Protein AF-A0AAJ2S8Z0-F1 (afdb_monomer)

pLDDT: mean 76.84, std 20.73, range [42.16, 97.5]

Radius of gyration: 30.73 Å; Cα contacts (8 Å, |Δi|>4): 39; chains: 1; bounding box: 69×72×65 Å

Solvent-accessible surface area (backbone atoms only — not comparable to full-atom values): 6375 Å² total; per-residue (Å²): 133,88,72,54,71,72,56,52,54,50,52,48,55,51,48,52,40,52,48,53,30,58,76,67,72,43,71,93,45,73,69,50,48,54,51,41,46,51,54,48,51,75,71,54,82,52,69,66,60,41,53,48,51,52,50,53,54,51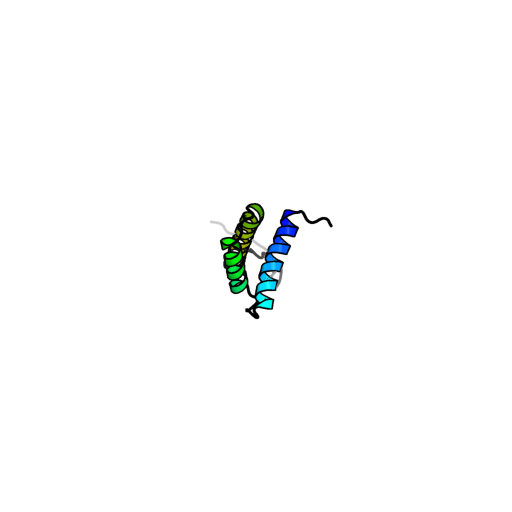,53,49,54,57,71,70,42,85,70,80,82,78,75,84,79,74,79,69,83,83,76,87,84,90,81,92,82,79,87,85,84,90,86,83,91,81,91,133

Sequence (96 aa):
MKRSHPEQLKDELIGEAVLDLLRNKRPVNAKSLIHQLRVMQASEKDSERLSLITKILADMNTALSPRQQDEGEIRLRDRVDGGMNGREPSNSGKLH

Secondary structure (DSSP, 8-state):
----HHHHHHHHHHHHHHHHHHHTT---SHHHHHHHHHHHHHH---HHHHHHHHHHHHHHHHHHS-------------------------------

Mean predicted aligned error: 14.73 Å

Foldseek 3Di:
DDDDPLVVLLVVLLVVLQVVCVVVVHDPDLVSSLVSLVVCLVVDDDPSSNVSSVVVNVVSVVVPPPPPPPDPPPPPDPDDDDDDDDDDDDDDDDDD

Nearest PDB structures (foldseek):
  2oxl-assembly1_B  TM=9.010E-01  e=1.607E-02  Escherichia coli
  8iuh-assembly1_4  TM=4.598E-01  e=1.010E+00  Homo sapiens
  2ymb-assembly2_C  TM=5.982E-01  e=2.801E+00  Homo sapiens
  6emr-assembly1_A  TM=3.613E-01  e=1.632E+00  Homo sapiens
  6emp-assembly1_A  TM=3.893E-01  e=3.158E+00  Homo sapiens

Structure (mmCIF, N/CA/C/O backbone):
data_AF-A0AAJ2S8Z0-F1
#
_entry.id   AF-A0AAJ2S8Z0-F1
#
loop_
_atom_site.group_PDB
_atom_site.id
_atom_site.type_symbol
_atom_site.label_atom_id
_atom_site.label_alt_id
_atom_site.label_comp_id
_atom_site.label_asym_id
_atom_site.label_entity_id
_atom_site.label_seq_id
_atom_site.pdbx_PDB_ins_code
_atom_site.Cartn_x
_atom_site.Cartn_y
_atom_site.Cartn_z
_atom_site.occupancy
_atom_site.B_iso_or_equiv
_atom_site.auth_seq_id
_atom_site.auth_comp_id
_atom_site.auth_asym_id
_atom_site.auth_atom_id
_atom_site.pdbx_PDB_model_num
ATOM 1 N N . MET A 1 1 ? 18.335 7.071 16.168 1.00 42.59 1 MET A N 1
ATOM 2 C CA . MET A 1 1 ? 17.699 8.293 15.623 1.00 42.59 1 MET A CA 1
ATOM 3 C C . MET A 1 1 ? 16.191 8.141 15.764 1.00 42.59 1 MET A C 1
ATOM 5 O O . MET A 1 1 ? 15.677 7.120 15.327 1.00 42.59 1 MET A O 1
ATOM 9 N N . LYS A 1 2 ? 15.494 9.076 16.425 1.00 50.31 2 LYS A N 1
ATOM 10 C CA . LYS A 1 2 ? 14.027 9.029 16.550 1.00 50.31 2 LYS A CA 1
ATOM 11 C C . LYS A 1 2 ? 13.423 9.509 15.226 1.00 50.31 2 LYS A C 1
ATOM 13 O O . LYS A 1 2 ? 13.448 10.706 14.966 1.00 50.31 2 LYS A O 1
ATOM 18 N N . ARG A 1 3 ? 12.957 8.585 14.378 1.00 61.06 3 ARG A N 1
ATOM 19 C CA . ARG A 1 3 ? 12.126 8.943 13.214 1.00 61.06 3 ARG A CA 1
ATOM 20 C C . ARG A 1 3 ? 10.830 9.562 13.718 1.00 61.06 3 ARG A C 1
ATOM 22 O O . ARG A 1 3 ? 10.331 9.133 14.762 1.00 61.06 3 ARG A O 1
ATOM 29 N N . SER A 1 4 ? 10.313 10.555 13.009 1.00 72.38 4 SER A N 1
ATOM 30 C CA . SER A 1 4 ? 9.044 11.174 13.385 1.00 72.38 4 SER A CA 1
ATOM 31 C C . SER A 1 4 ? 7.906 10.145 13.275 1.00 72.38 4 SER A C 1
ATOM 33 O O . SER A 1 4 ? 7.954 9.252 12.431 1.00 72.38 4 SER A O 1
ATOM 35 N N . HIS A 1 5 ? 6.898 10.232 14.149 1.00 73.56 5 HIS A N 1
ATOM 36 C CA . HIS A 1 5 ? 5.725 9.344 14.135 1.00 73.56 5 HIS A CA 1
ATOM 37 C C . HIS A 1 5 ? 5.101 9.142 12.732 1.00 73.56 5 HIS A C 1
ATOM 39 O O . HIS A 1 5 ? 4.895 7.990 12.352 1.00 73.56 5 HIS A O 1
ATOM 45 N N . PRO A 1 6 ? 4.904 10.193 11.905 1.00 75.44 6 PRO A N 1
ATOM 46 C CA . PRO A 1 6 ? 4.350 10.014 10.561 1.00 75.44 6 PRO A CA 1
ATOM 47 C C . PRO A 1 6 ? 5.271 9.253 9.596 1.00 75.44 6 PRO A C 1
ATOM 49 O O . PRO A 1 6 ? 4.780 8.586 8.690 1.00 75.44 6 PRO A O 1
ATOM 52 N N . GLU A 1 7 ? 6.595 9.323 9.759 1.00 81.50 7 GLU A N 1
ATOM 53 C CA . GLU A 1 7 ? 7.529 8.548 8.927 1.00 81.50 7 GLU A CA 1
ATOM 54 C C . GLU A 1 7 ? 7.509 7.065 9.289 1.00 81.50 7 GLU A C 1
ATOM 56 O O . GLU A 1 7 ? 7.553 6.223 8.397 1.00 81.50 7 GLU A O 1
ATOM 61 N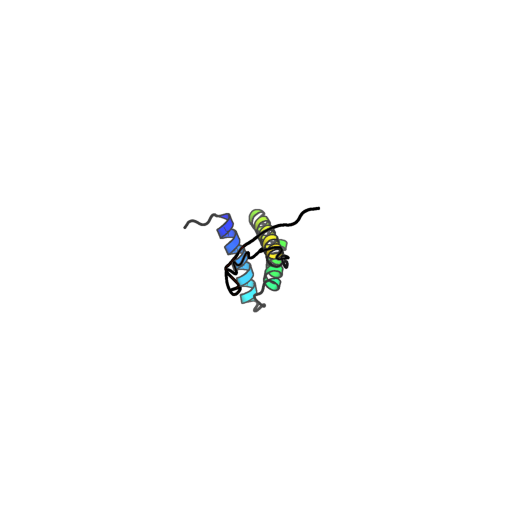 N . GLN A 1 8 ? 7.402 6.747 10.582 1.00 85.88 8 GLN A N 1
ATOM 62 C CA . GLN A 1 8 ? 7.270 5.361 11.038 1.00 85.88 8 GLN A CA 1
ATOM 63 C C . GLN A 1 8 ? 5.971 4.745 10.519 1.00 85.88 8 GLN A C 1
ATOM 65 O O . GLN A 1 8 ? 6.005 3.672 9.924 1.00 85.88 8 GLN A O 1
ATOM 70 N N . LEU A 1 9 ? 4.856 5.470 10.643 1.00 88.19 9 LEU A N 1
ATOM 71 C CA . LEU A 1 9 ? 3.563 5.010 10.145 1.00 88.19 9 LEU A CA 1
ATOM 72 C C . LEU A 1 9 ? 3.560 4.848 8.615 1.00 88.19 9 LEU A C 1
ATOM 74 O O . LEU A 1 9 ? 2.951 3.920 8.085 1.00 88.19 9 LEU A O 1
ATOM 78 N N . LYS A 1 10 ? 4.293 5.700 7.885 1.00 89.94 10 LYS A N 1
ATOM 79 C CA . LYS A 1 10 ? 4.494 5.540 6.436 1.00 89.94 10 LYS A CA 1
ATOM 80 C C . LYS A 1 10 ? 5.226 4.237 6.101 1.00 89.94 10 LYS A C 1
ATOM 82 O O . LYS A 1 10 ? 4.792 3.510 5.208 1.00 89.94 10 LYS A O 1
ATOM 87 N N . ASP A 1 11 ? 6.326 3.958 6.798 1.00 90.88 11 ASP A N 1
ATOM 88 C CA . ASP A 1 11 ? 7.125 2.745 6.595 1.00 90.88 11 ASP A CA 1
ATOM 89 C C . ASP A 1 11 ? 6.321 1.481 6.950 1.00 90.88 11 ASP A C 1
ATOM 91 O O . ASP A 1 11 ? 6.388 0.490 6.222 1.00 90.88 11 ASP A O 1
ATOM 95 N N . GLU A 1 12 ? 5.513 1.530 8.013 1.00 93.38 12 GLU A N 1
ATOM 96 C CA . GLU A 1 12 ? 4.605 0.446 8.410 1.00 93.38 12 GLU A CA 1
ATOM 97 C C . GLU A 1 12 ? 3.546 0.166 7.340 1.00 93.38 12 GLU A C 1
ATOM 99 O O . GLU A 1 12 ? 3.409 -0.977 6.915 1.00 93.38 12 GLU A O 1
ATOM 104 N N . LEU A 1 13 ? 2.861 1.194 6.825 1.00 94.00 13 LEU A N 1
ATOM 105 C CA . LEU A 1 13 ? 1.847 1.039 5.771 1.00 94.00 13 LEU A CA 1
ATOM 106 C C . LEU A 1 13 ? 2.424 0.433 4.483 1.00 94.00 13 LEU A C 1
ATOM 108 O O . LEU A 1 13 ? 1.799 -0.421 3.849 1.00 94.00 13 LEU A O 1
ATOM 112 N N . ILE A 1 14 ? 3.632 0.850 4.092 1.00 93.44 14 ILE A N 1
ATOM 113 C CA . ILE A 1 14 ? 4.337 0.256 2.947 1.00 93.44 14 ILE A CA 1
ATOM 114 C C . ILE A 1 14 ? 4.718 -1.195 3.263 1.00 93.44 14 ILE A C 1
ATOM 116 O O . ILE A 1 14 ? 4.543 -2.073 2.416 1.00 93.44 14 ILE A O 1
ATOM 120 N N . GLY A 1 15 ? 5.213 -1.452 4.475 1.00 95.31 15 GLY A N 1
ATOM 121 C CA . GLY A 1 15 ? 5.565 -2.785 4.955 1.00 95.31 15 GLY A CA 1
ATOM 122 C C . GLY A 1 15 ? 4.382 -3.751 4.932 1.00 95.31 15 GLY A C 1
ATOM 123 O O . GLY A 1 15 ? 4.519 -4.847 4.392 1.00 95.31 15 GLY A O 1
ATOM 124 N N . GLU A 1 16 ? 3.218 -3.335 5.435 1.00 95.75 16 GLU A N 1
ATOM 125 C CA . GLU A 1 16 ? 1.959 -4.091 5.395 1.00 95.75 16 GLU A CA 1
ATOM 126 C C . GLU A 1 16 ? 1.574 -4.437 3.948 1.00 95.75 16 GLU A C 1
ATOM 128 O O . GLU A 1 16 ? 1.355 -5.607 3.621 1.00 95.75 16 GLU A O 1
ATOM 133 N N . ALA A 1 17 ? 1.587 -3.447 3.047 1.00 96.06 17 ALA A N 1
ATOM 134 C CA . ALA A 1 17 ? 1.263 -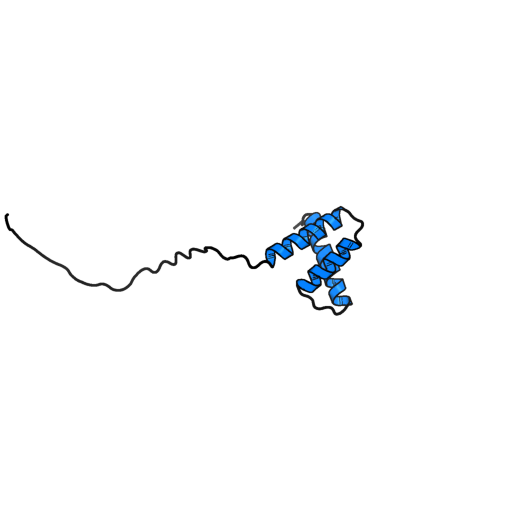3.657 1.637 1.00 96.06 17 ALA A CA 1
ATOM 135 C C . ALA A 1 17 ? 2.223 -4.651 0.958 1.00 96.06 17 ALA A C 1
ATOM 137 O O . ALA A 1 17 ? 1.797 -5.537 0.214 1.00 96.06 17 ALA A O 1
ATOM 138 N N . VAL A 1 18 ? 3.530 -4.527 1.208 1.00 96.75 18 VAL A N 1
ATOM 139 C C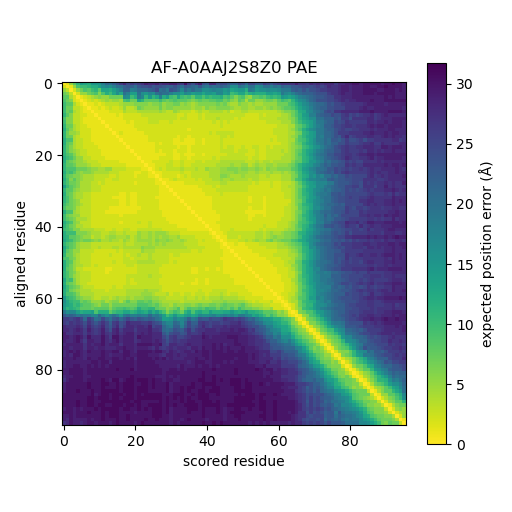A . VAL A 1 18 ? 4.543 -5.434 0.648 1.00 96.75 18 VAL A CA 1
ATOM 140 C C . VAL A 1 18 ? 4.407 -6.836 1.237 1.00 96.75 18 VAL A C 1
ATOM 142 O O . VAL A 1 18 ? 4.491 -7.818 0.495 1.00 96.75 18 VAL A O 1
ATOM 145 N N . LEU A 1 19 ? 4.153 -6.951 2.541 1.00 97.50 19 LEU A N 1
ATOM 146 C CA . LEU A 1 19 ? 3.948 -8.234 3.205 1.00 97.50 19 LEU A CA 1
ATOM 147 C C . LEU A 1 19 ? 2.737 -8.971 2.620 1.00 97.50 19 LEU A C 1
ATOM 149 O O . LEU A 1 19 ? 2.829 -10.168 2.345 1.00 97.50 19 LEU A O 1
ATOM 153 N N . ASP A 1 20 ? 1.641 -8.268 2.341 1.00 96.00 20 ASP A N 1
ATOM 154 C CA . ASP A 1 20 ? 0.471 -8.842 1.671 1.00 96.00 20 ASP A CA 1
ATOM 155 C C . ASP A 1 20 ? 0.776 -9.321 0.249 1.00 96.00 20 ASP A C 1
ATOM 157 O O . ASP A 1 20 ? 0.300 -10.385 -0.163 1.00 96.00 20 ASP A O 1
ATOM 161 N N . LEU A 1 21 ? 1.586 -8.582 -0.513 1.00 96.75 21 LEU A N 1
ATOM 162 C CA . LEU A 1 21 ? 2.034 -9.040 -1.831 1.00 96.75 21 LEU A CA 1
ATOM 163 C C . LEU A 1 21 ? 2.841 -10.339 -1.719 1.00 96.75 21 LEU A C 1
ATOM 165 O O . LEU A 1 21 ? 2.581 -11.280 -2.471 1.00 96.75 21 LEU A O 1
ATOM 169 N N . LEU A 1 22 ? 3.763 -10.416 -0.755 1.00 96.81 22 LEU A N 1
ATOM 170 C CA . LEU A 1 22 ? 4.582 -11.606 -0.507 1.00 96.81 22 LEU A CA 1
ATOM 171 C C . LEU A 1 22 ? 3.731 -12.808 -0.081 1.00 96.81 22 LEU A C 1
ATOM 173 O O . LEU A 1 22 ? 3.876 -13.893 -0.650 1.00 96.81 22 LEU A O 1
ATOM 177 N N . ARG A 1 23 ? 2.795 -12.617 0.858 1.00 96.56 23 ARG A N 1
ATOM 178 C CA . ARG A 1 23 ? 1.875 -13.671 1.330 1.00 96.56 23 ARG A CA 1
ATOM 179 C C . ARG A 1 23 ? 1.036 -14.253 0.197 1.00 96.56 23 ARG A C 1
ATOM 181 O O . ARG A 1 23 ? 0.835 -15.463 0.142 1.00 96.56 23 ARG A O 1
ATOM 188 N N . ASN A 1 24 ? 0.598 -13.402 -0.726 1.00 95.12 24 ASN A N 1
ATOM 189 C CA .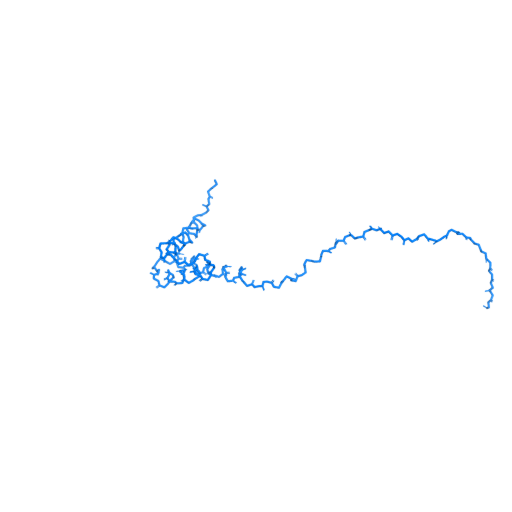 ASN A 1 24 ? -0.216 -13.797 -1.874 1.00 95.12 24 ASN A CA 1
ATOM 190 C C . ASN A 1 24 ? 0.615 -14.193 -3.109 1.00 95.12 24 ASN A C 1
ATOM 192 O O . ASN A 1 24 ? 0.045 -14.383 -4.183 1.00 95.12 24 ASN A O 1
ATOM 196 N N . LYS A 1 25 ? 1.949 -14.302 -2.984 1.00 93.69 25 LYS A N 1
ATOM 197 C CA . LYS A 1 25 ? 2.885 -14.617 -4.084 1.00 93.69 25 LYS A CA 1
ATOM 198 C C . LYS A 1 25 ? 2.700 -13.707 -5.307 1.00 93.69 25 LYS A C 1
ATOM 200 O O . LYS A 1 25 ? 2.874 -14.128 -6.451 1.00 93.69 25 LYS A O 1
ATOM 205 N N . ARG A 1 26 ? 2.318 -12.450 -5.069 1.00 94.81 26 ARG A N 1
ATOM 206 C CA . ARG A 1 26 ? 2.138 -11.439 -6.113 1.00 94.81 26 ARG A CA 1
ATOM 207 C C . ARG A 1 26 ? 3.487 -10.793 -6.445 1.00 94.81 26 ARG A C 1
ATOM 209 O O . ARG A 1 26 ? 4.340 -10.682 -5.566 1.00 94.81 26 ARG A O 1
ATOM 216 N N . PRO A 1 27 ? 3.692 -10.321 -7.688 1.00 94.75 27 PRO A N 1
ATOM 217 C CA . PRO A 1 27 ? 4.927 -9.638 -8.061 1.00 94.75 27 PRO A CA 1
ATOM 218 C C . PRO A 1 27 ? 5.194 -8.424 -7.165 1.00 94.75 27 PRO A C 1
ATOM 220 O O . PRO A 1 27 ? 4.316 -7.574 -7.022 1.00 94.75 27 PRO A O 1
ATOM 223 N N . VAL A 1 28 ? 6.405 -8.304 -6.618 1.00 95.19 28 VAL A N 1
ATOM 224 C CA . VAL A 1 28 ? 6.821 -7.136 -5.827 1.00 95.19 28 VAL A CA 1
ATOM 225 C C . VAL A 1 28 ? 7.427 -6.100 -6.769 1.00 95.19 28 VAL A C 1
ATOM 227 O O . VAL A 1 28 ? 8.609 -6.130 -7.093 1.00 95.19 28 VAL A O 1
ATOM 230 N N . ASN A 1 29 ? 6.575 -5.212 -7.276 1.00 93.88 29 ASN A N 1
ATOM 231 C CA . ASN A 1 29 ? 6.961 -4.094 -8.132 1.00 93.88 29 ASN A CA 1
ATOM 232 C C . ASN A 1 29 ? 6.036 -2.892 -7.890 1.00 93.88 29 ASN A C 1
ATOM 234 O O . ASN A 1 29 ? 5.001 -3.016 -7.232 1.00 93.88 29 ASN A O 1
ATOM 238 N N . ALA A 1 30 ? 6.389 -1.736 -8.457 1.00 92.06 30 ALA A N 1
ATOM 239 C CA . ALA A 1 30 ? 5.651 -0.491 -8.260 1.00 92.06 30 ALA A CA 1
ATOM 240 C C . ALA A 1 30 ? 4.156 -0.594 -8.613 1.00 92.06 30 ALA A C 1
ATOM 242 O O . ALA A 1 30 ? 3.319 -0.098 -7.865 1.00 92.06 30 ALA A O 1
ATOM 243 N N . LYS A 1 31 ? 3.799 -1.277 -9.710 1.00 93.62 31 LYS A N 1
ATOM 244 C CA . LYS A 1 31 ? 2.396 -1.428 -10.135 1.00 93.62 31 LYS A CA 1
ATOM 245 C C . LYS A 1 31 ? 1.595 -2.257 -9.132 1.00 93.62 31 LYS A C 1
ATOM 247 O O . LYS A 1 31 ? 0.499 -1.856 -8.743 1.00 93.62 31 LYS A O 1
ATOM 252 N N . SER A 1 32 ? 2.147 -3.387 -8.693 1.00 95.50 32 SER A N 1
ATOM 253 C CA . SER A 1 32 ? 1.511 -4.239 -7.685 1.00 95.50 32 SER A CA 1
ATOM 254 C C . SER A 1 32 ? 1.383 -3.537 -6.334 1.00 95.50 32 SER A C 1
ATOM 256 O O . SER A 1 32 ? 0.352 -3.677 -5.681 1.00 95.50 32 SER A O 1
ATOM 258 N N . LEU A 1 33 ? 2.392 -2.757 -5.936 1.00 95.44 33 LEU A N 1
ATOM 259 C CA . LEU A 1 33 ? 2.371 -1.985 -4.693 1.00 95.44 33 LEU A CA 1
ATOM 260 C C . LEU A 1 33 ? 1.313 -0.877 -4.734 1.00 95.44 33 LEU A C 1
ATOM 262 O O . LEU A 1 33 ? 0.500 -0.789 -3.821 1.00 95.44 33 LEU A O 1
ATOM 266 N N . ILE A 1 34 ? 1.244 -0.104 -5.824 1.00 95.06 34 ILE A N 1
ATOM 267 C CA . ILE A 1 34 ? 0.191 0.906 -6.037 1.00 95.06 34 ILE A CA 1
ATOM 268 C C . ILE A 1 34 ? -1.196 0.264 -5.975 1.00 95.06 34 ILE A C 1
ATOM 270 O O . ILE A 1 34 ? -2.101 0.798 -5.335 1.00 95.06 34 ILE A O 1
ATOM 274 N N . HIS A 1 35 ? -1.374 -0.893 -6.616 1.00 95.56 35 HIS A N 1
ATOM 275 C CA . HIS A 1 35 ? -2.635 -1.623 -6.546 1.00 95.56 35 HIS A CA 1
ATOM 276 C C . HIS A 1 35 ? -2.974 -2.024 -5.105 1.00 95.56 35 HIS A C 1
ATOM 278 O O . HIS A 1 35 ? -4.111 -1.843 -4.679 1.00 95.56 35 HIS A O 1
ATOM 284 N N . GLN A 1 36 ? -2.023 -2.584 -4.355 1.00 96.06 36 GLN A N 1
ATOM 285 C CA . GLN A 1 36 ? -2.271 -3.019 -2.979 1.00 96.06 36 GLN A CA 1
ATOM 286 C C . GLN A 1 36 ? -2.596 -1.838 -2.056 1.00 96.06 36 GLN A C 1
ATOM 288 O O . GLN A 1 36 ? -3.562 -1.908 -1.303 1.00 96.06 36 GLN A O 1
ATOM 293 N N . LEU A 1 37 ? -1.875 -0.723 -2.186 1.00 95.62 37 LEU A N 1
ATOM 294 C CA . LEU A 1 37 ? -2.145 0.501 -1.429 1.00 95.62 37 LEU A CA 1
ATOM 295 C C . LEU A 1 37 ? -3.537 1.078 -1.728 1.00 95.62 37 LEU A C 1
ATOM 297 O O . LEU A 1 37 ? -4.200 1.558 -0.817 1.00 95.62 37 LEU A O 1
ATOM 301 N N . ARG A 1 38 ? -4.028 0.983 -2.972 1.00 95.69 38 ARG A N 1
ATOM 302 C CA . ARG A 1 38 ? -5.413 1.370 -3.315 1.00 95.69 38 ARG A CA 1
ATOM 303 C C . ARG A 1 38 ? -6.461 0.453 -2.687 1.00 95.69 38 ARG A C 1
ATOM 305 O O . ARG A 1 38 ? -7.511 0.935 -2.277 1.00 95.69 38 ARG A O 1
ATOM 312 N N . VAL A 1 39 ? -6.184 -0.850 -2.605 1.00 95.62 39 VAL A N 1
ATOM 313 C CA . VAL A 1 39 ? -7.060 -1.794 -1.892 1.00 95.62 39 VAL A CA 1
ATOM 314 C C . VAL A 1 39 ? -7.121 -1.427 -0.411 1.00 95.62 39 VAL A C 1
ATOM 316 O O . VAL A 1 39 ? -8.218 -1.298 0.124 1.00 95.62 39 VAL A O 1
ATOM 319 N N . MET A 1 40 ? -5.967 -1.168 0.216 1.00 94.25 40 MET A N 1
ATOM 320 C CA . MET A 1 40 ? -5.905 -0.700 1.605 1.00 94.25 40 MET A CA 1
ATOM 321 C C . MET A 1 40 ? -6.686 0.605 1.784 1.00 94.25 40 MET A C 1
ATOM 323 O O . MET A 1 40 ? -7.527 0.673 2.672 1.00 94.25 40 MET A O 1
ATOM 327 N N . GLN A 1 41 ? -6.497 1.587 0.892 1.00 94.81 41 GLN A N 1
ATOM 328 C CA . GLN A 1 41 ? -7.210 2.872 0.902 1.00 94.81 41 GLN A CA 1
ATOM 329 C C . GLN A 1 41 ? -8.737 2.703 0.898 1.00 94.81 41 GLN A C 1
ATOM 331 O O . GLN A 1 41 ? -9.430 3.413 1.618 1.00 94.81 41 GLN A O 1
ATOM 336 N N . ALA A 1 42 ? -9.264 1.771 0.098 1.00 94.25 42 ALA A N 1
ATOM 337 C CA . ALA A 1 42 ? -10.704 1.547 -0.032 1.00 94.25 42 ALA A CA 1
ATOM 338 C C . ALA A 1 42 ? -11.337 0.901 1.214 1.00 94.25 42 ALA A C 1
ATOM 340 O O . ALA A 1 42 ? -12.530 1.075 1.454 1.00 94.25 42 ALA A O 1
ATOM 341 N N . SER A 1 43 ? -10.554 0.148 1.991 1.00 92.62 43 SER A N 1
ATOM 342 C CA . SER A 1 43 ? -11.003 -0.515 3.222 1.00 92.62 43 SER A CA 1
ATOM 343 C C . SER A 1 43 ? -10.616 0.217 4.512 1.00 92.62 43 SER A C 1
ATOM 345 O O . SER A 1 43 ? -11.043 -0.200 5.590 1.00 92.62 43 SER A O 1
ATOM 347 N N . GLU A 1 44 ? -9.797 1.267 4.418 1.00 93.12 44 GLU A N 1
ATOM 348 C CA . GLU A 1 44 ? -9.241 1.983 5.567 1.00 93.12 44 GLU A CA 1
ATOM 349 C C . GLU A 1 44 ? -10.306 2.838 6.267 1.00 93.12 44 GLU A C 1
ATOM 351 O O . GLU A 1 44 ? -11.102 3.529 5.629 1.00 93.12 44 GLU A O 1
ATOM 356 N N . LYS A 1 45 ? -10.315 2.787 7.601 1.00 92.44 45 LYS A N 1
ATOM 357 C CA . LYS A 1 45 ? -11.248 3.541 8.458 1.00 92.44 45 LYS A CA 1
ATOM 358 C C . LYS A 1 45 ? -10.550 4.654 9.223 1.00 92.44 45 LYS A C 1
ATOM 360 O O . LYS A 1 45 ? -11.201 5.613 9.633 1.00 92.44 45 LYS A O 1
ATOM 365 N N . ASP A 1 46 ? -9.248 4.512 9.432 1.00 93.81 46 ASP A N 1
ATOM 366 C CA . ASP A 1 46 ? -8.439 5.500 10.119 1.00 93.81 46 ASP A CA 1
ATOM 367 C C . ASP A 1 46 ? -8.095 6.660 9.169 1.00 93.81 46 ASP A C 1
ATOM 369 O O . ASP A 1 46 ? -7.530 6.472 8.087 1.00 93.81 46 ASP A O 1
ATOM 373 N N . SER A 1 47 ? -8.469 7.879 9.559 1.00 91.31 47 SER A N 1
ATOM 374 C CA . SER A 1 47 ? -8.306 9.073 8.724 1.00 91.31 47 SER A CA 1
ATOM 375 C C . SER A 1 47 ? -6.845 9.505 8.570 1.00 91.31 47 SER A C 1
ATOM 377 O O . SER A 1 47 ? -6.480 10.059 7.527 1.00 91.31 47 SER A O 1
ATOM 379 N N . GLU A 1 48 ? -5.995 9.233 9.562 1.00 90.69 48 GLU A N 1
ATOM 380 C CA . GLU A 1 48 ? -4.560 9.511 9.507 1.00 90.69 48 GLU A CA 1
ATOM 381 C C . GLU A 1 48 ? -3.872 8.546 8.537 1.00 90.69 48 GLU A C 1
ATOM 383 O O . GLU A 1 48 ? -3.167 8.985 7.619 1.00 90.69 48 GLU A O 1
ATOM 388 N N . ARG A 1 49 ? -4.162 7.245 8.655 1.00 93.69 49 ARG A N 1
ATOM 389 C CA . ARG A 1 49 ? -3.679 6.211 7.728 1.00 93.69 49 ARG A CA 1
ATOM 390 C C . ARG A 1 49 ? -4.161 6.483 6.307 1.00 93.69 49 ARG A C 1
ATOM 392 O O . ARG A 1 49 ? -3.350 6.461 5.384 1.00 93.69 49 ARG A O 1
ATOM 399 N N . LEU A 1 50 ? -5.431 6.841 6.114 1.00 93.94 50 LEU A N 1
ATOM 400 C CA . LEU A 1 50 ? -5.977 7.183 4.796 1.00 93.94 50 LEU A CA 1
ATOM 401 C C . LEU A 1 50 ? -5.249 8.378 4.153 1.00 93.94 50 LEU A C 1
ATOM 403 O O . LEU A 1 50 ? -4.914 8.351 2.961 1.00 93.94 50 LEU A O 1
ATOM 407 N N . SER A 1 51 ? -4.975 9.421 4.943 1.00 93.06 51 SER A N 1
ATOM 408 C CA . SER A 1 51 ? -4.215 10.597 4.500 1.00 93.06 51 SER A CA 1
ATOM 409 C C . SER A 1 51 ? -2.791 10.218 4.085 1.00 93.06 51 SER A C 1
ATOM 411 O O . SER A 1 51 ? -2.311 10.645 3.031 1.00 93.06 51 SER A O 1
ATOM 413 N N . LEU A 1 52 ? -2.128 9.356 4.860 1.00 93.56 52 LEU A N 1
ATOM 414 C CA . LEU A 1 52 ? -0.786 8.867 4.545 1.00 93.56 52 LEU A CA 1
ATOM 415 C C . LEU A 1 52 ? -0.761 7.969 3.306 1.00 93.56 52 LEU A C 1
ATOM 417 O O . LEU A 1 52 ? 0.087 8.185 2.442 1.00 93.56 52 LEU A O 1
ATOM 421 N N . ILE A 1 53 ? -1.705 7.036 3.154 1.00 94.56 53 ILE A N 1
ATOM 422 C CA . ILE A 1 53 ? -1.825 6.195 1.949 1.00 94.56 53 ILE A CA 1
ATOM 423 C C . ILE A 1 53 ? -1.982 7.073 0.700 1.00 94.56 53 ILE A C 1
ATOM 425 O O . ILE A 1 53 ? -1.322 6.844 -0.315 1.00 94.56 53 ILE A O 1
ATOM 429 N N . THR A 1 54 ? -2.798 8.126 0.789 1.00 94.38 54 THR A N 1
ATOM 430 C CA . THR A 1 54 ? -2.994 9.086 -0.309 1.00 94.38 54 THR A CA 1
ATOM 431 C C . THR A 1 54 ? -1.693 9.813 -0.667 1.00 94.38 54 THR A C 1
ATOM 433 O O . THR A 1 54 ? -1.358 9.923 -1.848 1.00 94.38 54 THR A O 1
ATOM 436 N N . LYS A 1 55 ? -0.921 10.256 0.336 1.00 93.25 55 LYS A N 1
ATOM 437 C CA . LYS A 1 55 ? 0.395 10.888 0.129 1.00 93.25 55 LYS A CA 1
ATOM 438 C C . LYS A 1 55 ? 1.403 9.927 -0.502 1.00 93.25 55 LYS A C 1
ATOM 440 O O . LYS A 1 55 ? 2.031 10.288 -1.490 1.00 93.25 55 LYS A O 1
ATOM 445 N N . ILE A 1 56 ? 1.497 8.690 -0.005 1.00 92.88 56 ILE A N 1
ATOM 446 C CA . ILE A 1 56 ? 2.392 7.658 -0.558 1.00 92.88 56 ILE A CA 1
ATOM 447 C C . ILE A 1 56 ? 2.092 7.431 -2.046 1.00 92.88 56 ILE A C 1
ATOM 449 O O . ILE A 1 56 ? 3.007 7.402 -2.867 1.00 92.88 56 ILE A O 1
ATOM 453 N N . LEU A 1 57 ? 0.814 7.306 -2.416 1.00 93.31 57 LEU A N 1
ATOM 454 C CA . LEU A 1 57 ? 0.407 7.114 -3.811 1.00 93.31 57 LEU A CA 1
ATOM 455 C C . LEU A 1 57 ? 0.790 8.305 -4.707 1.00 93.31 57 LEU A C 1
ATOM 457 O O . LEU A 1 57 ? 1.224 8.098 -5.844 1.00 93.31 57 LEU A O 1
ATOM 461 N N . ALA A 1 58 ? 0.656 9.538 -4.212 1.00 92.25 58 ALA A N 1
ATOM 462 C CA . ALA A 1 58 ? 1.068 10.742 -4.936 1.00 92.25 58 ALA A CA 1
ATOM 463 C C . ALA A 1 58 ? 2.595 10.810 -5.127 1.00 92.25 58 ALA A C 1
ATOM 465 O O . ALA A 1 58 ? 3.067 11.076 -6.240 1.00 92.25 58 ALA A O 1
ATOM 466 N N . ASP A 1 59 ? 3.360 10.498 -4.079 1.00 89.75 59 ASP A N 1
ATOM 467 C CA . ASP A 1 59 ? 4.826 10.452 -4.118 1.00 89.75 59 ASP A CA 1
ATOM 468 C C . ASP A 1 59 ? 5.315 9.415 -5.135 1.00 89.75 59 ASP A C 1
ATOM 470 O O . ASP A 1 59 ? 6.178 9.703 -5.967 1.00 89.75 59 ASP A O 1
ATOM 474 N N . MET A 1 60 ? 4.718 8.219 -5.129 1.00 88.06 60 MET A N 1
ATOM 475 C CA . MET A 1 60 ? 5.054 7.155 -6.076 1.00 88.06 60 MET A CA 1
ATOM 476 C C . MET A 1 60 ? 4.736 7.550 -7.521 1.00 88.06 60 MET A C 1
ATOM 478 O O . MET A 1 60 ? 5.561 7.329 -8.402 1.00 88.06 60 MET A O 1
ATOM 482 N N . ASN A 1 61 ? 3.583 8.168 -7.787 1.00 86.00 61 ASN A N 1
ATOM 483 C CA . ASN A 1 61 ? 3.247 8.640 -9.136 1.00 86.00 61 ASN A CA 1
ATOM 484 C C . ASN A 1 61 ? 4.201 9.738 -9.629 1.00 86.00 61 ASN A C 1
ATOM 486 O O . ASN A 1 61 ? 4.529 9.786 -10.816 1.00 86.00 61 ASN A O 1
ATOM 490 N N . THR A 1 62 ? 4.668 10.598 -8.723 1.00 86.56 62 THR A N 1
ATOM 491 C CA . THR A 1 62 ? 5.652 11.640 -9.043 1.00 86.56 62 THR A CA 1
ATOM 492 C C . THR A 1 62 ? 7.022 11.033 -9.340 1.00 86.56 62 THR A C 1
ATOM 494 O O . THR A 1 62 ? 7.662 11.412 -10.317 1.00 86.56 62 THR A O 1
ATOM 497 N N . ALA A 1 63 ? 7.463 10.063 -8.536 1.00 82.31 63 ALA A N 1
ATOM 498 C CA . ALA A 1 63 ? 8.753 9.394 -8.705 1.00 82.31 63 ALA A CA 1
ATOM 499 C C . ALA A 1 63 ? 8.813 8.495 -9.952 1.00 82.31 63 ALA A C 1
ATOM 501 O O . ALA A 1 63 ? 9.878 8.324 -10.539 1.00 82.31 63 ALA A O 1
ATOM 502 N N . LEU A 1 64 ? 7.677 7.910 -10.344 1.00 78.88 64 LEU A N 1
ATOM 503 C CA . LEU A 1 64 ? 7.559 7.021 -11.504 1.00 78.88 64 LEU A CA 1
ATOM 504 C C . LEU A 1 64 ? 7.197 7.760 -12.797 1.00 78.88 64 LEU A C 1
ATOM 506 O O . LEU A 1 64 ? 7.263 7.160 -13.871 1.00 78.88 64 LEU A O 1
ATOM 510 N N . SER A 1 65 ? 6.814 9.038 -12.717 1.00 73.50 65 SER A N 1
ATOM 511 C CA . SER A 1 65 ? 6.681 9.864 -13.913 1.00 73.50 65 SER A CA 1
ATOM 512 C C . SER A 1 65 ? 8.067 10.066 -14.524 1.00 73.50 65 SER A C 1
ATOM 514 O O . SER A 1 65 ? 8.994 10.428 -13.794 1.00 73.50 65 SER A O 1
ATOM 516 N N . PRO A 1 66 ? 8.245 9.858 -15.840 1.00 58.78 66 PRO A N 1
ATOM 517 C CA . PRO A 1 66 ? 9.486 10.211 -16.507 1.00 58.78 66 PRO A CA 1
ATOM 518 C C . PRO A 1 66 ? 9.658 11.727 -16.404 1.00 58.78 66 PRO A C 1
ATOM 520 O O . PRO A 1 66 ? 9.073 12.489 -17.169 1.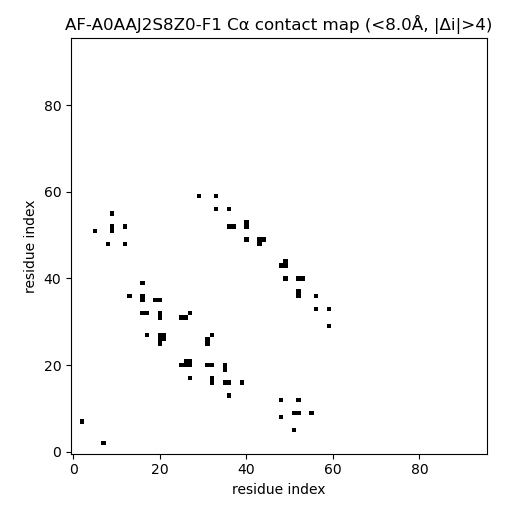00 58.78 66 PRO A O 1
ATOM 523 N N . ARG A 1 67 ? 10.428 12.185 -15.414 1.00 56.91 67 ARG A N 1
ATOM 524 C CA . ARG A 1 67 ? 10.897 13.565 -15.379 1.00 56.91 67 ARG A CA 1
ATOM 525 C C . ARG A 1 67 ? 11.745 13.766 -16.626 1.00 56.91 67 ARG A C 1
ATOM 527 O O . ARG A 1 67 ? 12.794 13.140 -16.765 1.00 56.91 67 ARG A O 1
ATOM 534 N N . GLN A 1 68 ? 11.261 14.634 -17.510 1.00 52.88 68 GLN A N 1
ATOM 535 C CA . GLN A 1 68 ? 12.083 15.369 -18.458 1.00 52.88 68 GLN A CA 1
ATOM 536 C C . GLN A 1 68 ? 13.273 15.914 -17.663 1.00 52.88 68 GLN A C 1
ATOM 538 O O . GLN A 1 68 ? 13.116 16.770 -16.793 1.00 52.88 68 GLN A O 1
ATOM 543 N N . GLN A 1 69 ? 14.438 15.306 -17.864 1.00 50.34 69 GLN A N 1
ATOM 544 C CA . GLN A 1 69 ? 15.703 15.825 -17.375 1.00 50.34 69 GLN A CA 1
ATOM 545 C C . GLN A 1 69 ? 16.047 17.014 -18.269 1.00 50.34 69 GLN A C 1
ATOM 547 O O . GLN A 1 69 ? 16.858 16.883 -19.178 1.00 50.34 69 GLN A O 1
ATOM 552 N N . ASP A 1 70 ? 15.374 18.144 -18.062 1.00 51.12 70 ASP A N 1
ATOM 553 C CA . ASP A 1 70 ? 15.892 19.406 -18.565 1.00 51.12 70 ASP A CA 1
ATOM 554 C C . ASP A 1 70 ? 17.054 19.838 -17.664 1.00 51.12 70 ASP A C 1
ATOM 556 O O . ASP A 1 70 ? 16.914 20.050 -16.458 1.00 51.12 70 ASP A O 1
ATOM 560 N N . GLU A 1 71 ? 18.214 19.902 -18.317 1.00 51.41 71 GLU A N 1
ATOM 561 C CA . GLU A 1 71 ? 19.289 20.858 -18.064 1.00 51.41 71 GLU A CA 1
ATOM 562 C C . GLU A 1 71 ? 20.109 20.670 -16.782 1.00 51.41 71 GLU A C 1
ATOM 564 O O . GLU A 1 71 ? 20.330 21.574 -15.978 1.00 51.41 71 GLU A O 1
ATOM 569 N N . GLY A 1 72 ? 20.736 19.499 -16.681 1.00 42.88 72 GLY A N 1
ATOM 570 C CA . GLY A 1 72 ? 22.115 19.468 -16.203 1.00 42.88 72 GLY A CA 1
ATOM 571 C C . GLY A 1 72 ? 23.031 20.023 -17.295 1.00 42.88 72 GLY A C 1
ATOM 572 O O . GLY A 1 72 ? 23.596 19.241 -18.057 1.00 42.88 72 GLY A O 1
ATOM 573 N N . GLU A 1 73 ? 23.170 21.351 -17.390 1.00 49.81 73 GLU A N 1
ATOM 574 C CA . GLU A 1 73 ? 24.250 22.002 -18.144 1.00 49.81 73 GLU A CA 1
ATOM 575 C C . GLU A 1 73 ? 25.578 21.590 -17.486 1.00 49.81 73 GLU A C 1
ATOM 577 O O . GLU A 1 73 ? 26.127 22.253 -16.603 1.00 49.81 73 GLU A O 1
ATOM 582 N N . ILE A 1 74 ? 26.069 20.411 -17.866 1.00 53.72 74 ILE A N 1
ATOM 583 C CA . ILE A 1 74 ? 27.401 19.939 -17.537 1.00 53.72 74 ILE A CA 1
ATOM 584 C C . ILE A 1 74 ? 28.356 20.870 -18.284 1.00 53.72 74 ILE A C 1
ATOM 586 O O . ILE A 1 74 ? 28.737 20.630 -19.427 1.00 53.72 74 ILE A O 1
ATOM 590 N N . ARG A 1 75 ? 28.766 21.952 -17.618 1.00 51.50 75 ARG A N 1
ATOM 591 C CA . ARG A 1 75 ? 29.972 22.706 -17.968 1.00 51.50 75 ARG A CA 1
ATOM 592 C C . ARG A 1 75 ? 31.184 21.842 -17.639 1.00 51.50 75 ARG A C 1
ATOM 594 O O . ARG A 1 75 ? 31.928 22.107 -16.694 1.00 51.50 75 ARG A O 1
ATOM 601 N N . LEU A 1 76 ? 31.369 20.777 -18.414 1.00 55.03 76 LEU A N 1
ATOM 602 C CA . LEU A 1 76 ? 32.658 20.123 -18.530 1.00 55.03 76 LEU A CA 1
ATOM 603 C C . LEU A 1 76 ? 33.574 21.135 -19.208 1.00 55.03 76 LEU A C 1
ATOM 605 O O 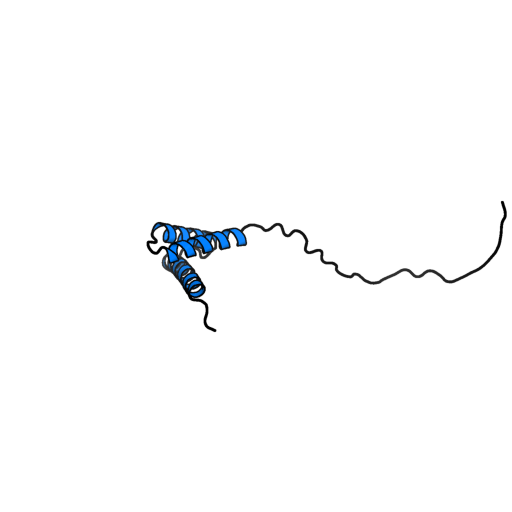. LEU A 1 76 ? 33.483 21.407 -20.401 1.00 55.03 76 LEU A O 1
ATOM 609 N N . ARG A 1 77 ? 34.439 21.727 -18.383 1.00 50.91 77 ARG A N 1
ATOM 610 C CA . ARG A 1 77 ? 35.759 22.167 -18.814 1.00 50.91 77 ARG A CA 1
ATOM 611 C C . ARG A 1 77 ? 36.320 21.099 -19.748 1.00 50.91 77 ARG A C 1
ATOM 613 O O . ARG A 1 77 ? 36.686 20.034 -19.261 1.00 50.91 77 ARG A O 1
ATOM 620 N N . ASP A 1 78 ? 36.455 21.426 -21.022 1.00 49.16 78 ASP A N 1
ATOM 621 C CA . ASP A 1 78 ? 37.561 20.892 -21.794 1.00 49.16 78 ASP A CA 1
ATOM 622 C C . ASP A 1 78 ? 38.506 22.051 -22.088 1.00 49.16 78 ASP A C 1
ATOM 624 O O . ASP A 1 78 ? 38.204 23.010 -22.802 1.00 49.16 78 ASP A O 1
ATOM 628 N N . ARG A 1 79 ? 39.605 22.030 -21.346 1.00 52.00 79 ARG A N 1
ATOM 629 C CA . ARG A 1 79 ? 40.709 22.968 -21.446 1.00 52.00 79 ARG A CA 1
ATOM 630 C C . ARG A 1 79 ? 41.799 22.203 -22.184 1.00 52.00 79 ARG A C 1
ATOM 632 O O . ARG A 1 79 ? 42.131 21.114 -21.741 1.00 52.00 79 ARG A O 1
ATOM 639 N N . VAL A 1 80 ? 42.384 22.881 -23.175 1.00 52.66 80 VAL A N 1
ATOM 640 C CA . VAL A 1 80 ? 43.669 22.638 -23.862 1.00 52.66 80 VAL A CA 1
ATOM 641 C C . VAL A 1 80 ? 43.799 21.384 -24.732 1.00 52.66 80 VAL A C 1
ATOM 643 O O . VAL A 1 80 ? 44.024 20.306 -24.212 1.00 52.66 80 VAL A O 1
ATOM 646 N N . ASP A 1 81 ? 43.880 21.581 -26.057 1.00 47.31 81 ASP A N 1
ATOM 647 C CA . ASP A 1 81 ? 45.168 21.426 -26.755 1.00 47.31 81 ASP A CA 1
ATOM 648 C C . ASP A 1 81 ? 45.191 22.079 -28.157 1.00 47.31 81 ASP A C 1
ATOM 650 O O . ASP A 1 81 ? 44.171 22.157 -28.837 1.00 47.31 81 ASP A O 1
ATOM 654 N N . GLY A 1 82 ? 46.383 22.501 -28.592 1.00 47.91 82 GLY A N 1
ATOM 655 C CA . GLY A 1 82 ? 46.767 22.525 -30.010 1.00 47.91 82 GLY A CA 1
ATOM 656 C C . GLY A 1 82 ? 46.532 23.803 -30.825 1.00 47.91 82 GLY A C 1
ATOM 657 O O . GLY A 1 82 ? 45.546 23.919 -31.544 1.0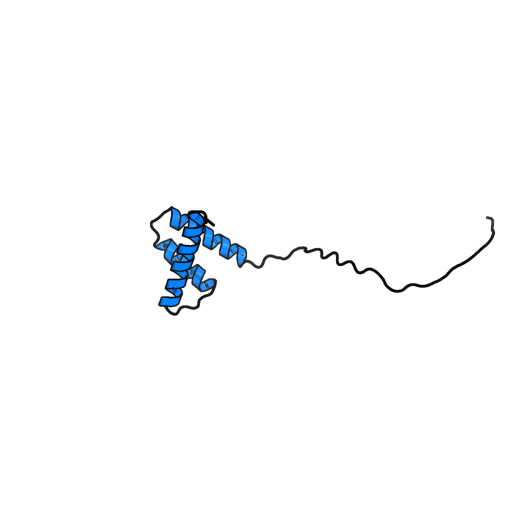0 47.91 82 GLY A O 1
ATOM 658 N N . GLY A 1 83 ? 47.510 24.717 -30.841 1.00 42.97 83 GLY A N 1
ATOM 659 C CA . GLY A 1 83 ? 47.512 25.826 -31.804 1.00 42.97 83 GLY A CA 1
ATOM 660 C C . GLY A 1 83 ? 48.749 26.722 -31.782 1.00 42.97 83 GLY A C 1
ATOM 661 O O . GLY A 1 83 ? 48.629 27.931 -31.620 1.00 42.97 83 GLY A O 1
ATOM 662 N N . MET A 1 84 ? 49.943 26.141 -31.921 1.00 53.12 84 MET A N 1
ATOM 663 C CA . MET A 1 84 ? 51.170 26.876 -32.248 1.00 53.12 84 MET A CA 1
ATOM 664 C C . MET A 1 84 ? 51.050 27.588 -33.609 1.00 53.12 84 MET A C 1
ATOM 666 O O . MET A 1 84 ? 50.861 26.919 -34.619 1.00 53.12 84 MET A O 1
ATOM 670 N N . ASN A 1 85 ? 51.219 28.913 -33.636 1.00 45.44 85 ASN A N 1
ATOM 671 C CA . ASN A 1 85 ? 51.899 29.713 -34.679 1.00 45.44 85 ASN A CA 1
ATOM 672 C C . ASN A 1 85 ? 51.657 31.197 -34.361 1.00 45.44 85 ASN A C 1
ATOM 674 O O . ASN A 1 85 ? 50.521 31.590 -34.148 1.00 45.44 85 ASN A O 1
ATOM 678 N N . GLY A 1 86 ? 52.605 32.120 -34.311 1.00 45.50 86 GLY A N 1
ATOM 679 C CA . GLY A 1 86 ? 54.044 32.149 -34.522 1.00 45.50 86 GLY A CA 1
ATOM 680 C C . GLY A 1 86 ? 54.467 33.578 -34.148 1.00 45.50 86 GLY A C 1
ATOM 681 O O . GLY A 1 86 ? 53.690 34.522 -34.297 1.00 45.50 86 GLY A O 1
ATOM 682 N N . ARG A 1 87 ? 55.656 33.734 -33.568 1.00 44.50 87 ARG A N 1
ATOM 683 C CA . ARG A 1 87 ? 56.217 35.038 -33.204 1.00 44.50 87 ARG A CA 1
ATOM 684 C C . ARG A 1 87 ? 56.715 35.790 -34.447 1.00 44.50 87 ARG A C 1
ATOM 686 O O . ARG A 1 87 ? 57.462 35.211 -35.225 1.00 44.50 87 ARG A O 1
ATOM 693 N N . GLU A 1 88 ? 56.400 37.093 -34.452 1.00 49.97 88 GLU A N 1
ATOM 694 C CA . GLU A 1 88 ? 57.232 38.238 -34.897 1.00 49.97 88 GLU A CA 1
ATOM 695 C C . GLU A 1 88 ? 57.393 38.542 -36.411 1.00 49.97 88 GLU A C 1
ATOM 697 O O . GLU A 1 88 ? 57.174 37.668 -37.241 1.00 49.97 88 GLU A O 1
ATOM 702 N N . PRO A 1 89 ? 57.884 39.746 -36.807 1.00 55.44 89 PRO A N 1
ATOM 703 C CA . PRO A 1 89 ? 57.498 41.103 -36.376 1.00 55.44 89 PRO A CA 1
ATOM 704 C C . PRO A 1 89 ? 57.402 42.122 -37.560 1.00 55.44 89 PRO A C 1
ATOM 706 O O . PRO A 1 89 ? 57.722 41.822 -38.704 1.00 55.44 89 PRO A O 1
ATOM 709 N N . SER A 1 90 ? 57.105 43.389 -37.232 1.00 48.00 90 SER A N 1
ATOM 710 C CA . SER A 1 90 ? 57.594 44.627 -37.891 1.00 48.00 90 SER A CA 1
ATOM 711 C C . SER A 1 90 ? 56.999 45.157 -39.226 1.00 48.00 90 SER A C 1
ATOM 713 O O . SER A 1 90 ? 57.069 44.538 -40.277 1.00 48.00 90 SER A O 1
ATOM 715 N N . ASN A 1 91 ? 56.603 46.440 -39.148 1.00 42.16 91 ASN A N 1
ATOM 716 C CA . ASN A 1 91 ? 56.985 47.572 -40.018 1.00 42.16 91 ASN A CA 1
ATOM 717 C C . ASN A 1 91 ? 55.996 48.185 -41.054 1.00 42.16 91 ASN A C 1
ATOM 719 O O . ASN 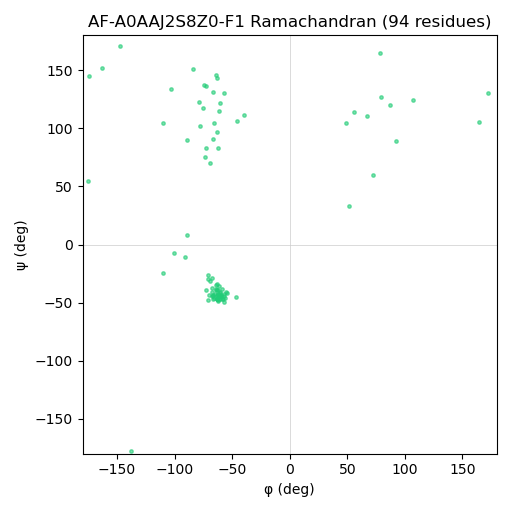A 1 91 ? 55.545 47.551 -41.998 1.00 42.16 91 ASN A O 1
ATOM 723 N N . SER A 1 92 ? 55.816 49.506 -40.880 1.00 48.44 92 SER A N 1
ATOM 724 C CA . SER A 1 92 ? 55.705 50.613 -41.858 1.00 48.44 92 SER A CA 1
ATOM 725 C C . SER A 1 92 ? 54.665 50.635 -43.002 1.00 48.44 92 SER A C 1
ATOM 727 O O . SER A 1 92 ? 54.851 49.997 -44.029 1.00 48.44 92 SER A O 1
ATOM 729 N N . GLY A 1 93 ? 53.733 51.602 -42.908 1.00 46.66 93 GLY A N 1
ATOM 730 C CA . GLY A 1 93 ? 53.548 52.685 -43.901 1.00 46.66 93 GLY A CA 1
ATOM 731 C C . GLY A 1 93 ? 52.646 52.472 -45.136 1.00 46.66 93 GLY A C 1
ATOM 732 O O . GLY A 1 93 ? 52.968 51.659 -45.994 1.00 46.66 93 GLY A O 1
ATOM 733 N N . LYS A 1 94 ? 51.597 53.316 -45.264 1.00 53.50 94 LYS A N 1
ATOM 734 C CA . LYS A 1 94 ? 51.022 53.970 -46.484 1.00 53.50 94 LYS A CA 1
ATOM 735 C C . LYS A 1 94 ? 49.618 54.515 -46.143 1.00 53.50 94 LYS A C 1
ATOM 737 O O . LYS A 1 94 ? 48.750 53.738 -45.775 1.00 53.50 94 LYS A O 1
ATOM 742 N N . LEU A 1 95 ? 49.425 55.828 -45.974 1.00 47.50 95 LEU A N 1
ATOM 743 C CA . LEU A 1 95 ? 49.050 56.820 -47.003 1.00 47.50 95 LEU A CA 1
ATOM 744 C C . LEU A 1 95 ? 47.854 56.396 -47.877 1.00 47.50 95 LEU A C 1
ATOM 746 O O . LEU A 1 95 ? 48.025 55.605 -48.804 1.00 47.50 95 LEU A O 1
ATOM 750 N N . HIS A 1 96 ? 46.694 56.995 -47.602 1.00 43.81 96 HIS A N 1
ATOM 751 C CA . HIS A 1 96 ? 45.810 57.606 -48.598 1.00 43.81 96 HIS A CA 1
ATOM 752 C C . HIS A 1 96 ? 45.003 58.726 -47.942 1.00 43.81 96 HIS A C 1
ATOM 754 O O . HIS A 1 96 ? 44.622 58.544 -46.763 1.00 43.81 96 HIS A O 1
#

Organism: NCBI:txid3095028